Protein AF-A0A0P7UK46-F1 (afdb_monomer_lite)

Secondary structure (DSSP, 8-state):
---TTSTTT------------TTTT---SS-HHHHEEEEEEEEEETTEEEEEEEETT-----

pLDDT: mean 72.1, std 16.32, range [39.47, 92.62]

Sequence (62 aa):
MALAKFSKILRLPTSDKKKAKQYEHVRRDLNPCDLWEIVGELGDGAFGKVYKVGPQNTHLTC

Organism: Scleropages formosus (NCBI:txid113540)

Structure (mmCIF, N/CA/C/O backbone):
data_AF-A0A0P7UK46-F1
#
_entry.id   AF-A0A0P7UK46-F1
#
loop_
_atom_site.group_PDB
_atom_site.id
_atom_site.type_symbol
_atom_site.label_atom_id
_atom_site.label_alt_id
_atom_site.label_comp_id
_atom_site.label_asym_id
_atom_site.label_entity_id
_atom_site.label_seq_id
_atom_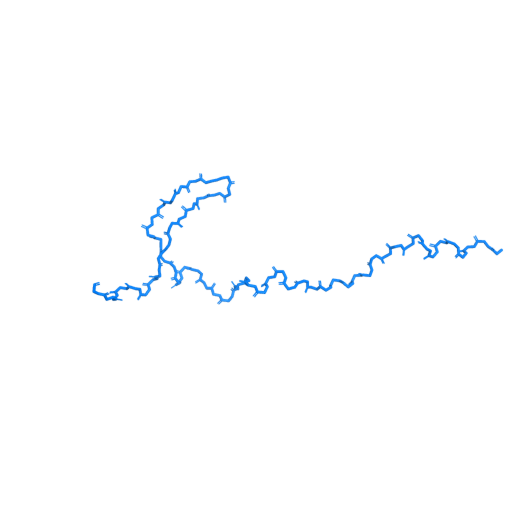site.pdbx_PDB_ins_code
_atom_site.Cartn_x
_atom_site.Cartn_y
_atom_site.Cartn_z
_atom_site.occupancy
_atom_site.B_iso_or_equiv
_atom_site.auth_seq_id
_atom_site.auth_comp_id
_atom_site.auth_asym_id
_atom_site.auth_atom_id
_atom_site.pdbx_PDB_model_num
ATOM 1 N N . MET A 1 1 ? 41.017 -6.853 -46.633 1.00 48.19 1 MET A N 1
ATOM 2 C CA . MET A 1 1 ? 40.844 -7.396 -45.263 1.00 48.19 1 MET A CA 1
ATOM 3 C C . MET A 1 1 ? 40.367 -6.289 -44.317 1.00 48.19 1 MET A C 1
ATOM 5 O O . MET A 1 1 ? 41.166 -5.747 -43.568 1.00 48.19 1 MET A O 1
ATOM 9 N N . ALA A 1 2 ? 39.092 -5.886 -44.378 1.00 55.12 2 ALA A N 1
ATOM 10 C CA . ALA A 1 2 ? 38.620 -4.691 -43.659 1.00 55.12 2 ALA A CA 1
ATOM 11 C C . ALA A 1 2 ? 37.187 -4.810 -43.102 1.00 55.12 2 ALA A C 1
ATOM 13 O O . ALA A 1 2 ? 36.440 -3.842 -43.113 1.00 55.12 2 ALA A O 1
ATOM 14 N N . LEU A 1 3 ? 36.791 -5.987 -42.600 1.00 57.88 3 LEU A N 1
ATOM 15 C CA . LEU A 1 3 ? 35.467 -6.192 -41.975 1.00 57.88 3 LEU A CA 1
ATOM 16 C C . LEU A 1 3 ? 35.532 -6.696 -40.520 1.00 57.88 3 LEU A C 1
ATOM 18 O O . LEU A 1 3 ? 34.505 -6.914 -39.889 1.00 57.88 3 LEU A O 1
ATOM 22 N N . ALA A 1 4 ? 36.727 -6.821 -39.932 1.00 57.44 4 ALA A N 1
ATOM 23 C CA . ALA A 1 4 ? 36.908 -7.381 -38.586 1.00 57.44 4 ALA A CA 1
ATOM 24 C C . ALA A 1 4 ? 36.671 -6.384 -37.428 1.00 57.44 4 ALA A C 1
ATOM 26 O O . ALA A 1 4 ? 36.820 -6.751 -36.266 1.00 57.44 4 ALA A O 1
ATOM 27 N N . LYS A 1 5 ? 36.317 -5.120 -37.713 1.00 56.84 5 LYS A N 1
ATOM 28 C CA . LYS A 1 5 ? 36.125 -4.069 -36.689 1.00 56.84 5 LYS A CA 1
ATOM 29 C C . LYS A 1 5 ? 34.659 -3.764 -36.348 1.00 56.84 5 LYS A C 1
ATOM 31 O O . LYS A 1 5 ? 34.411 -2.975 -35.443 1.00 56.84 5 LYS A O 1
ATOM 36 N N . PHE A 1 6 ? 33.697 -4.415 -37.006 1.00 57.59 6 PHE A N 1
ATOM 37 C CA . PHE A 1 6 ? 32.268 -4.283 -36.681 1.00 57.59 6 PHE A CA 1
ATOM 38 C C . PHE A 1 6 ? 31.803 -5.225 -35.559 1.00 57.59 6 PHE A C 1
ATOM 40 O O . PHE A 1 6 ? 30.785 -4.965 -34.921 1.00 57.59 6 PHE A O 1
ATOM 47 N N . SER A 1 7 ? 32.586 -6.257 -35.229 1.00 56.78 7 SER A N 1
ATOM 48 C CA . SER A 1 7 ? 32.302 -7.185 -34.121 1.00 56.78 7 SER A CA 1
ATOM 49 C C . SER A 1 7 ? 32.338 -6.527 -32.735 1.00 56.78 7 SER A C 1
ATOM 51 O O . SER A 1 7 ? 31.829 -7.096 -31.777 1.00 56.78 7 SER A O 1
ATOM 53 N N . LYS A 1 8 ? 32.905 -5.317 -32.618 1.00 55.53 8 LYS A N 1
ATOM 54 C CA . LYS A 1 8 ? 32.989 -4.551 -31.361 1.00 55.53 8 LYS A CA 1
ATOM 55 C C . LYS A 1 8 ? 31.844 -3.544 -31.172 1.00 55.53 8 LYS A C 1
ATOM 57 O O . LYS A 1 8 ? 31.718 -2.970 -30.095 1.00 55.53 8 LYS A O 1
ATOM 62 N N . ILE A 1 9 ? 31.022 -3.331 -32.206 1.00 60.31 9 ILE A N 1
ATOM 63 C CA . ILE A 1 9 ? 29.877 -2.397 -32.205 1.00 60.31 9 ILE A CA 1
ATOM 64 C C . ILE A 1 9 ? 28.567 -3.127 -31.881 1.00 60.31 9 ILE A C 1
ATOM 66 O O . ILE A 1 9 ? 27.629 -2.517 -31.373 1.00 60.31 9 ILE A O 1
ATOM 70 N N . LEU A 1 10 ? 28.524 -4.450 -32.052 1.00 61.66 10 LEU A N 1
ATOM 71 C CA . LEU A 1 10 ? 27.456 -5.295 -31.526 1.00 61.66 10 LEU A CA 1
ATOM 72 C C . LEU A 1 10 ? 27.655 -5.494 -30.017 1.00 61.66 10 LEU A C 1
ATOM 74 O O . LEU A 1 10 ? 27.914 -6.594 -29.536 1.00 61.66 10 LEU A O 1
ATOM 78 N N . ARG A 1 11 ? 27.515 -4.399 -29.257 1.00 61.75 11 ARG A N 1
ATOM 79 C CA . ARG A 1 11 ? 27.079 -4.435 -27.860 1.00 61.75 11 ARG A CA 1
ATOM 80 C C . ARG A 1 11 ? 25.680 -5.046 -27.844 1.00 61.75 11 ARG A C 1
ATOM 82 O O . ARG A 1 11 ? 24.684 -4.344 -27.732 1.00 61.75 11 ARG A O 1
ATOM 89 N N . LEU A 1 12 ? 25.611 -6.359 -28.004 1.00 57.09 12 LEU A N 1
ATOM 90 C CA . LEU A 1 12 ? 24.517 -7.145 -27.481 1.00 57.09 12 LEU A CA 1
ATOM 91 C C . LEU A 1 12 ? 24.792 -7.194 -25.978 1.00 57.09 12 LEU A C 1
ATOM 93 O O . LEU A 1 12 ? 25.724 -7.898 -25.581 1.00 57.09 12 LEU A O 1
ATOM 97 N N . PRO A 1 13 ? 24.076 -6.436 -25.122 1.00 54.66 13 PRO A N 1
ATOM 98 C CA . PRO A 1 13 ? 23.986 -6.857 -23.740 1.00 54.66 13 PRO A CA 1
ATOM 99 C C . PRO A 1 13 ? 23.419 -8.265 -23.837 1.00 54.66 13 PRO A C 1
ATOM 101 O O . PRO A 1 13 ? 22.300 -8.460 -24.326 1.00 54.66 13 PRO A O 1
ATOM 104 N N . THR A 1 14 ? 24.248 -9.254 -23.506 1.00 53.84 14 THR A N 1
ATOM 105 C CA . THR A 1 14 ? 23.786 -10.619 -23.364 1.00 53.84 14 THR A CA 1
ATOM 106 C C . THR A 1 14 ? 22.518 -10.524 -22.544 1.00 53.84 14 THR A C 1
ATOM 108 O O . THR A 1 14 ? 22.480 -9.927 -21.466 1.00 53.84 14 THR A O 1
ATOM 111 N N . SER A 1 15 ? 21.434 -11.028 -23.124 1.00 53.47 15 SER A N 1
ATOM 112 C CA . SER A 1 15 ? 20.166 -11.192 -22.439 1.00 53.47 15 SER A CA 1
ATOM 113 C C . SER A 1 15 ? 20.305 -12.299 -21.397 1.00 53.47 15 SER A C 1
ATOM 115 O O . SER A 1 15 ? 19.445 -13.160 -21.283 1.00 53.47 15 SER A O 1
ATOM 117 N N . ASP A 1 16 ? 21.337 -12.222 -20.560 1.00 50.31 16 ASP A N 1
ATOM 118 C CA . ASP A 1 16 ? 21.299 -12.672 -19.189 1.00 50.31 16 ASP A CA 1
ATOM 119 C C . ASP A 1 16 ? 20.416 -11.673 -18.450 1.00 50.31 16 ASP A C 1
ATOM 121 O O . ASP A 1 16 ? 20.826 -10.932 -17.555 1.00 50.31 16 ASP A O 1
ATOM 125 N N . LYS A 1 17 ? 19.136 -11.704 -18.831 1.00 51.03 17 LYS A N 1
ATOM 126 C CA . LYS A 1 17 ? 18.020 -11.500 -17.930 1.00 51.03 17 LYS A CA 1
ATOM 127 C C . LYS A 1 17 ? 18.198 -12.568 -16.852 1.00 51.03 17 LYS A C 1
ATOM 129 O O . LYS A 1 17 ? 17.449 -13.540 -16.796 1.00 51.03 17 LYS A O 1
ATOM 134 N N . LYS A 1 18 ? 19.199 -12.380 -15.979 1.00 51.22 18 LYS A N 1
ATOM 135 C CA . LYS A 1 18 ? 19.080 -12.693 -14.569 1.00 51.22 18 LYS A CA 1
ATOM 136 C C . LYS A 1 18 ? 17.738 -12.094 -14.251 1.00 51.22 18 LYS A C 1
ATOM 138 O O . LYS A 1 18 ? 17.601 -10.873 -14.215 1.00 51.22 18 LYS A O 1
ATOM 143 N N . LYS A 1 19 ? 16.727 -12.961 -14.226 1.00 54.47 19 LYS A N 1
ATOM 144 C CA . LYS A 1 19 ? 15.417 -12.657 -13.704 1.00 54.47 19 LYS A CA 1
ATOM 145 C C . LYS A 1 19 ? 15.757 -12.197 -12.313 1.00 54.47 19 LYS A C 1
ATOM 147 O O . LYS A 1 19 ? 16.029 -13.016 -11.437 1.00 54.47 19 LYS A O 1
ATOM 152 N N . ALA A 1 20 ? 15.946 -10.887 -12.178 1.00 53.47 20 ALA A N 1
ATOM 153 C CA . ALA A 1 20 ? 16.172 -10.287 -10.903 1.00 53.47 20 ALA A CA 1
ATOM 154 C C . ALA A 1 20 ? 15.024 -10.853 -10.094 1.00 53.47 20 ALA A C 1
ATOM 156 O O . ALA A 1 20 ? 13.875 -10.890 -10.555 1.00 53.47 20 ALA A O 1
ATOM 157 N N . LYS A 1 21 ? 15.351 -11.372 -8.926 1.00 59.69 21 LYS A N 1
ATOM 158 C CA . LYS A 1 21 ? 14.407 -11.726 -7.879 1.00 59.69 21 LYS A CA 1
ATOM 159 C C . LYS A 1 21 ? 13.628 -10.469 -7.418 1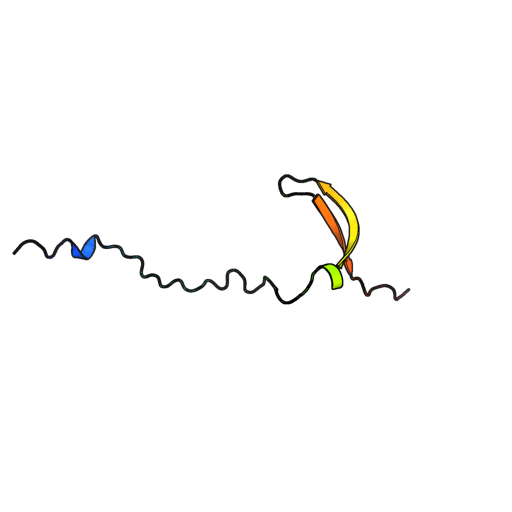.00 59.69 21 LYS A C 1
ATOM 161 O O . LYS A 1 21 ? 13.341 -10.293 -6.248 1.00 59.69 21 LYS A O 1
ATOM 166 N N . GLN A 1 22 ? 13.272 -9.574 -8.347 1.00 60.00 22 GLN A N 1
ATOM 167 C CA . GLN A 1 22 ? 12.566 -8.306 -8.218 1.00 60.00 22 GLN A CA 1
ATOM 168 C C . GLN A 1 22 ? 11.175 -8.483 -7.614 1.00 60.00 22 GLN A C 1
ATOM 170 O O . GLN A 1 22 ? 10.545 -7.501 -7.250 1.00 60.00 22 GLN A O 1
ATOM 175 N N . TYR A 1 23 ? 10.710 -9.724 -7.478 1.00 58.94 23 TYR A N 1
ATOM 176 C CA . TYR A 1 23 ? 9.431 -10.070 -6.881 1.00 58.94 23 TYR A CA 1
ATOM 177 C C . TYR A 1 23 ? 9.553 -11.155 -5.810 1.00 58.94 23 TYR A C 1
ATOM 179 O O . TYR A 1 23 ? 8.563 -11.816 -5.526 1.00 58.94 23 TYR A O 1
ATOM 187 N N . GLU A 1 24 ? 10.736 -11.359 -5.221 1.00 68.62 24 GLU A N 1
ATOM 188 C CA . GLU A 1 24 ? 10.922 -12.378 -4.174 1.00 68.62 24 GLU A CA 1
ATOM 189 C C . GLU A 1 24 ? 10.010 -12.139 -2.964 1.00 68.62 24 GLU A C 1
ATOM 191 O O . GLU A 1 24 ? 9.481 -13.084 -2.392 1.00 68.62 24 GLU A O 1
ATOM 196 N N . HIS A 1 25 ? 9.737 -10.874 -2.641 1.00 78.56 25 HIS A N 1
ATOM 197 C CA . HIS A 1 25 ? 8.846 -10.499 -1.541 1.00 78.56 25 HIS A CA 1
ATOM 198 C C . HIS A 1 25 ? 7.395 -10.244 -1.978 1.00 78.56 25 HIS A C 1
ATOM 200 O O . HIS A 1 25 ? 6.546 -9.953 -1.137 1.00 78.56 25 HIS A O 1
ATOM 206 N N . VAL A 1 26 ? 7.083 -10.344 -3.276 1.00 81.31 26 VAL A N 1
ATOM 207 C CA . VAL A 1 26 ? 5.712 -10.162 -3.770 1.00 81.31 26 VAL A CA 1
ATOM 208 C C . VAL A 1 26 ? 5.026 -11.518 -3.807 1.00 81.31 26 VAL A C 1
ATOM 210 O O . VAL A 1 26 ? 5.175 -12.294 -4.754 1.00 81.31 26 VAL A O 1
ATOM 213 N N . ARG A 1 27 ? 4.267 -11.790 -2.747 1.00 79.94 27 ARG A N 1
ATOM 214 C CA . ARG A 1 27 ? 3.468 -13.008 -2.599 1.00 79.94 27 ARG A CA 1
ATOM 215 C C . ARG A 1 27 ? 2.229 -12.884 -3.491 1.00 79.94 27 ARG A C 1
ATOM 217 O O . ARG A 1 27 ? 1.454 -11.952 -3.316 1.00 79.94 27 ARG A O 1
ATOM 224 N N . ARG A 1 28 ? 2.076 -13.789 -4.465 1.00 81.38 28 ARG A N 1
ATOM 225 C CA . ARG A 1 28 ? 0.921 -13.831 -5.391 1.00 81.38 28 ARG A CA 1
ATOM 226 C C . ARG A 1 28 ? -0.090 -14.921 -5.041 1.00 81.38 28 ARG A C 1
ATOM 228 O O . ARG A 1 28 ? -1.226 -14.846 -5.482 1.00 81.38 28 ARG A O 1
ATOM 235 N N . ASP A 1 29 ? 0.324 -15.896 -4.238 1.00 84.75 29 ASP A N 1
ATOM 236 C CA . ASP A 1 29 ? -0.495 -17.056 -3.862 1.00 84.75 29 ASP A CA 1
ATOM 237 C C . ASP A 1 29 ? -1.431 -16.769 -2.677 1.00 84.75 29 ASP A C 1
ATOM 239 O O . ASP A 1 29 ? -2.160 -17.64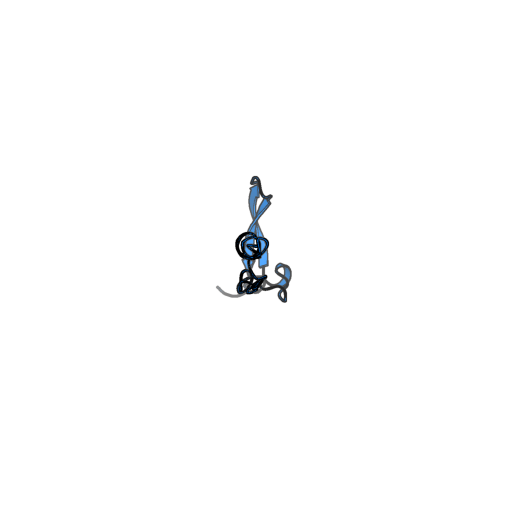7 -2.231 1.00 84.75 29 ASP A O 1
ATOM 243 N N . LEU A 1 30 ? -1.379 -15.552 -2.129 1.00 84.69 30 LEU A N 1
ATOM 244 C CA . LEU A 1 30 ? -2.178 -15.134 -0.985 1.00 84.69 30 LEU A CA 1
ATOM 245 C C . LEU A 1 30 ? -3.184 -14.078 -1.420 1.00 84.69 30 LEU A C 1
ATOM 247 O O . LEU A 1 30 ? -2.813 -13.075 -2.031 1.00 84.69 30 LEU A O 1
ATOM 251 N N . ASN A 1 31 ? -4.441 -14.289 -1.050 1.00 84.06 31 ASN A N 1
ATOM 252 C CA . ASN A 1 31 ? -5.488 -13.304 -1.237 1.00 84.06 31 ASN A CA 1
ATOM 253 C C . ASN A 1 31 ? -5.420 -12.264 -0.101 1.00 84.06 31 ASN A C 1
ATOM 255 O O . ASN A 1 31 ? -5.593 -12.627 1.065 1.00 84.06 31 ASN A O 1
ATOM 259 N N . PRO A 1 32 ? -5.163 -10.977 -0.391 1.00 84.62 32 PRO A N 1
ATOM 260 C CA . PRO A 1 32 ? -5.100 -9.947 0.640 1.00 84.62 32 PRO A CA 1
ATOM 261 C C . PRO A 1 32 ? -6.446 -9.728 1.340 1.00 84.62 32 PRO A C 1
ATOM 263 O O . PRO A 1 32 ? -6.437 -9.357 2.510 1.00 84.62 32 PRO A O 1
ATOM 266 N N . CYS A 1 33 ? -7.575 -9.991 0.671 1.00 84.19 33 CYS A N 1
ATOM 267 C CA . CYS A 1 33 ? -8.901 -9.820 1.262 1.00 84.19 33 CYS A CA 1
ATOM 268 C C . CYS A 1 33 ? -9.153 -10.769 2.434 1.00 84.19 33 CYS A C 1
ATOM 270 O O . CYS A 1 33 ? -9.820 -10.350 3.365 1.00 84.19 33 CYS A O 1
ATOM 272 N N . ASP A 1 34 ? -8.600 -11.987 2.423 1.00 85.62 34 ASP A N 1
ATOM 273 C CA . ASP A 1 34 ? -8.810 -12.988 3.487 1.00 85.62 34 ASP A CA 1
ATOM 274 C C . ASP A 1 34 ? -7.918 -12.739 4.714 1.00 85.62 34 ASP A C 1
ATOM 276 O O . ASP A 1 34 ? -8.180 -13.220 5.812 1.00 85.62 34 ASP A O 1
ATOM 280 N N . LEU A 1 35 ? -6.828 -11.992 4.526 1.00 86.06 35 LEU A N 1
ATOM 281 C CA . LEU A 1 35 ? -5.866 -11.682 5.583 1.00 86.06 35 LEU A CA 1
ATOM 282 C C . LEU A 1 35 ? -6.192 -10.359 6.275 1.00 86.06 35 LEU A C 1
ATOM 284 O O . LEU A 1 35 ? -5.978 -10.220 7.482 1.00 86.06 35 LEU A O 1
ATOM 288 N N . TRP A 1 36 ? -6.690 -9.392 5.506 1.00 88.69 36 TRP A N 1
ATOM 289 C CA . TRP A 1 36 ? -6.817 -8.004 5.914 1.00 88.69 36 TRP A CA 1
ATOM 290 C C . TRP A 1 36 ? -8.255 -7.513 5.755 1.00 88.69 36 TRP A C 1
ATOM 292 O O . TRP A 1 36 ? -8.827 -7.567 4.670 1.00 88.69 36 TRP A O 1
ATOM 302 N N . GLU A 1 37 ? -8.811 -6.970 6.832 1.00 89.88 37 GLU A N 1
ATOM 303 C CA . GLU A 1 37 ? -10.086 -6.259 6.848 1.00 89.88 37 GLU A CA 1
ATOM 304 C C . GLU A 1 37 ? -9.840 -4.747 6.864 1.00 89.88 37 GLU A C 1
ATOM 306 O O . GLU A 1 37 ? -8.902 -4.261 7.501 1.00 89.88 37 GLU A O 1
ATOM 311 N N . ILE A 1 38 ? -10.671 -3.979 6.162 1.00 89.44 38 ILE A N 1
ATOM 312 C CA . ILE A 1 38 ? -10.561 -2.518 6.127 1.00 89.44 38 ILE A CA 1
ATOM 313 C C . ILE A 1 38 ? -11.143 -1.944 7.422 1.00 89.44 38 ILE A C 1
ATOM 315 O O . ILE A 1 38 ? -12.342 -2.022 7.658 1.00 89.44 38 ILE A O 1
ATOM 319 N N . VAL A 1 39 ? -10.294 -1.320 8.240 1.00 89.56 39 VAL A N 1
ATOM 320 C CA . VAL A 1 39 ? -10.680 -0.712 9.527 1.00 89.56 39 VAL A CA 1
ATOM 321 C C . VAL A 1 39 ? -11.045 0.765 9.359 1.00 89.56 39 VAL A C 1
ATOM 323 O O . VAL A 1 39 ? -11.807 1.317 10.148 1.00 89.56 39 VAL A O 1
ATOM 326 N N . GLY A 1 40 ? -10.502 1.435 8.341 1.00 89.44 40 GLY A N 1
ATOM 327 C CA . GLY A 1 40 ? -10.831 2.830 8.065 1.00 89.44 40 GLY A CA 1
ATOM 328 C C . GLY A 1 40 ? -10.088 3.404 6.867 1.00 89.44 40 GLY A C 1
ATOM 329 O O . GLY A 1 40 ? -9.124 2.823 6.370 1.00 89.44 40 GLY A O 1
ATOM 330 N N . GLU A 1 41 ? -10.535 4.563 6.399 1.00 90.88 41 GLU A N 1
ATOM 331 C CA . GLU A 1 41 ? -9.897 5.290 5.305 1.00 90.88 41 GLU A CA 1
ATOM 332 C C . GLU A 1 41 ? -8.820 6.237 5.849 1.00 90.88 41 GLU A C 1
ATOM 334 O O . GLU A 1 41 ? -9.065 6.989 6.791 1.00 90.88 41 GLU A O 1
ATOM 339 N N . LEU A 1 42 ? -7.616 6.181 5.273 1.00 89.62 42 LEU A N 1
ATOM 340 C CA . LEU A 1 42 ? -6.506 7.063 5.639 1.00 89.62 42 LEU A CA 1
ATOM 341 C C . LEU A 1 42 ? -6.458 8.316 4.748 1.00 89.62 42 LEU A C 1
ATOM 343 O O . LEU A 1 42 ? -6.019 9.369 5.204 1.00 89.62 42 LEU A O 1
ATOM 347 N N . GLY A 1 43 ? -6.913 8.203 3.495 1.00 91.25 43 GLY A N 1
ATOM 348 C CA . GLY A 1 43 ? -7.078 9.315 2.554 1.00 91.25 43 GLY A CA 1
ATOM 349 C C . GLY A 1 43 ? -6.867 8.913 1.090 1.00 91.25 43 GLY A C 1
ATOM 350 O O . GLY A 1 43 ? -6.584 7.755 0.792 1.00 91.25 43 GLY A O 1
ATOM 351 N N . ASP A 1 44 ? -6.962 9.882 0.177 1.00 92.31 44 ASP A N 1
ATOM 352 C CA . ASP A 1 44 ? -6.734 9.707 -1.266 1.00 92.31 44 ASP A CA 1
ATOM 353 C C . ASP A 1 44 ? -5.423 10.364 -1.714 1.00 92.31 44 ASP A C 1
ATOM 355 O O . ASP A 1 44 ? -5.226 11.568 -1.548 1.00 92.31 44 ASP A O 1
ATOM 359 N N . GLY A 1 45 ? -4.521 9.574 -2.302 1.00 87.31 45 GLY A N 1
ATOM 360 C CA . GLY A 1 45 ? -3.264 10.050 -2.879 1.00 87.31 45 GLY A CA 1
ATOM 361 C C . GLY A 1 45 ? -3.243 9.978 -4.408 1.00 87.31 45 GLY A C 1
ATOM 362 O O . GLY A 1 45 ? -4.133 9.417 -5.042 1.00 87.31 45 GLY A O 1
ATOM 363 N N . ALA A 1 46 ? -2.160 10.470 -5.020 1.00 90.38 46 ALA A N 1
ATOM 364 C CA . ALA A 1 46 ? -1.943 10.404 -6.474 1.00 90.38 46 ALA A CA 1
ATOM 365 C C . ALA A 1 46 ? -1.920 8.968 -7.044 1.00 90.38 46 ALA A C 1
ATOM 367 O O . ALA A 1 46 ? -2.078 8.773 -8.246 1.00 90.38 46 ALA A O 1
ATOM 368 N N . PHE A 1 47 ? -1.733 7.966 -6.181 1.00 84.56 47 PHE A N 1
ATOM 369 C CA . PHE A 1 47 ? -1.708 6.543 -6.528 1.00 84.56 47 PHE A CA 1
ATOM 370 C C . PHE A 1 47 ? -2.996 5.800 -6.141 1.00 84.56 47 PHE A C 1
ATOM 372 O O . PHE A 1 47 ? -3.056 4.580 -6.272 1.00 84.56 47 PHE A O 1
ATOM 379 N N . GLY A 1 48 ? -4.019 6.524 -5.677 1.00 91.75 48 GLY A N 1
ATOM 380 C CA . GLY A 1 48 ? -5.301 5.975 -5.249 1.00 91.75 48 GLY A CA 1
ATOM 381 C C . GLY A 1 48 ? -5.559 6.116 -3.750 1.00 91.75 48 GLY A C 1
ATOM 382 O O . GLY A 1 48 ? -4.799 6.751 -3.012 1.00 91.75 48 GLY A O 1
ATOM 383 N N . LYS A 1 49 ? -6.671 5.520 -3.322 1.00 92.12 49 LYS A N 1
ATOM 384 C CA . LYS A 1 49 ? -7.162 5.559 -1.947 1.00 92.12 49 LYS A CA 1
ATOM 385 C C . LYS A 1 49 ? -6.356 4.628 -1.050 1.00 92.12 49 LYS A C 1
ATOM 387 O O . LYS A 1 49 ? -6.115 3.470 -1.391 1.00 92.12 49 LYS A O 1
ATOM 392 N N . VAL A 1 50 ? -5.943 5.139 0.101 1.00 92.62 50 VAL A N 1
ATOM 393 C CA . VAL A 1 50 ? -5.177 4.411 1.107 1.00 92.62 50 VAL A CA 1
ATOM 394 C C . VAL A 1 50 ? -6.095 4.073 2.268 1.00 92.62 50 VAL A C 1
ATOM 396 O O . VAL A 1 50 ? -6.734 4.942 2.862 1.00 92.62 50 VAL A O 1
ATOM 399 N N . TYR A 1 51 ? -6.116 2.793 2.615 1.00 91.12 51 TYR A N 1
ATOM 400 C CA . TYR A 1 51 ? -6.927 2.266 3.698 1.00 91.12 51 TYR A CA 1
ATOM 401 C C . TYR A 1 51 ? -6.044 1.756 4.828 1.00 91.12 51 TYR A C 1
ATOM 403 O O . TYR A 1 51 ? -5.006 1.131 4.602 1.00 91.12 51 TYR A O 1
ATOM 411 N N . LYS A 1 52 ? -6.488 1.994 6.060 1.00 90.19 52 LYS A N 1
ATOM 412 C CA . LYS A 1 52 ? -5.990 1.291 7.233 1.00 90.19 52 LYS A CA 1
ATOM 413 C C . LYS A 1 52 ? -6.633 -0.087 7.258 1.00 90.19 52 LYS A C 1
ATOM 415 O O . LYS A 1 52 ? -7.858 -0.196 7.266 1.00 90.19 52 LYS A O 1
ATOM 420 N N . VAL A 1 53 ? -5.805 -1.121 7.312 1.00 91.38 53 VAL A N 1
ATOM 421 C CA . VAL A 1 53 ? -6.264 -2.503 7.426 1.00 91.38 53 VAL A CA 1
ATOM 422 C C . VAL A 1 53 ? -5.873 -3.113 8.766 1.00 91.38 53 VAL A C 1
ATOM 424 O O . VAL A 1 53 ? -4.863 -2.731 9.359 1.00 91.38 53 VAL A O 1
ATOM 427 N N . GLY A 1 54 ? -6.688 -4.046 9.241 1.00 88.12 54 GLY A N 1
ATOM 428 C CA . GLY A 1 54 ? -6.447 -4.873 10.415 1.00 88.12 54 GLY A CA 1
ATOM 429 C C . GLY A 1 54 ? -6.481 -6.359 10.042 1.00 88.12 54 GLY A C 1
ATOM 430 O O . GLY A 1 54 ? -7.039 -6.716 9.007 1.00 88.12 54 GLY A O 1
ATOM 431 N N . PRO A 1 55 ? -5.852 -7.237 10.830 1.00 86.00 55 PRO A N 1
ATOM 432 C CA . PRO A 1 55 ? -5.954 -8.684 10.642 1.00 86.00 55 PRO A CA 1
ATOM 433 C C . PRO A 1 55 ? -7.398 -9.179 10.832 1.00 86.00 55 PRO A C 1
ATOM 435 O O . PRO A 1 55 ? -8.002 -8.918 11.870 1.00 86.00 55 PRO A O 1
ATOM 438 N N . GLN A 1 56 ? -7.923 -9.949 9.870 1.00 76.75 56 GLN A N 1
ATOM 439 C CA . GLN A 1 56 ? -9.296 -10.490 9.926 1.00 76.75 56 GLN A CA 1
ATOM 440 C C . GLN A 1 56 ? -9.562 -11.360 11.172 1.00 76.75 56 GLN A C 1
ATOM 442 O O . GLN A 1 56 ? -10.657 -11.367 11.724 1.00 76.75 56 GLN A O 1
ATOM 447 N N . ASN A 1 57 ? -8.551 -12.095 11.646 1.00 66.50 57 ASN A N 1
ATOM 448 C CA . ASN A 1 57 ? -8.718 -13.112 12.693 1.00 66.50 57 ASN A CA 1
ATOM 449 C C . ASN A 1 57 ? -8.518 -12.595 14.127 1.00 66.50 57 ASN A C 1
ATOM 451 O O . ASN A 1 57 ? -8.417 -13.395 15.055 1.00 66.50 57 ASN A O 1
ATOM 455 N N . THR A 1 58 ? -8.436 -11.282 14.351 1.00 61.56 58 THR A N 1
ATOM 456 C CA . THR A 1 58 ? -8.138 -10.725 15.687 1.00 61.56 58 THR A CA 1
ATOM 457 C C . THR A 1 58 ? -9.397 -10.346 16.466 1.00 61.56 58 THR A 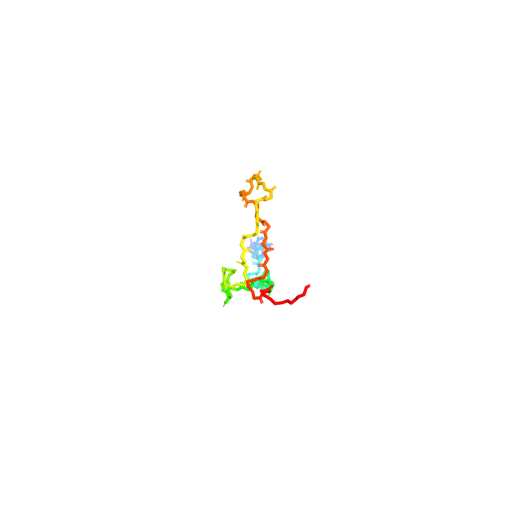C 1
ATOM 459 O O . THR A 1 58 ? -9.401 -9.411 17.257 1.00 61.56 58 THR A O 1
ATOM 462 N N . HIS A 1 59 ? -10.473 -11.120 16.305 1.00 54.88 59 HIS A N 1
ATOM 463 C CA . HIS A 1 59 ? -11.704 -10.950 17.083 1.00 54.88 59 HIS A CA 1
ATOM 464 C C . HIS A 1 59 ? -11.634 -11.544 18.510 1.00 54.88 59 HIS A C 1
ATOM 466 O O . HIS A 1 59 ? -12.658 -11.715 19.169 1.00 54.88 59 HIS A O 1
ATOM 472 N N . LEU A 1 60 ? -10.431 -11.880 18.988 1.00 56.88 60 LEU A N 1
ATOM 473 C CA . LEU A 1 60 ? -10.101 -12.373 20.330 1.00 56.88 60 LEU A CA 1
ATOM 474 C C . LEU A 1 60 ? -8.677 -11.839 20.608 1.00 56.88 60 LEU A C 1
ATOM 476 O O . LEU A 1 60 ? -7.783 -12.060 19.798 1.00 56.88 60 LEU A O 1
ATOM 480 N N . THR A 1 61 ? -8.372 -11.059 21.645 1.00 46.19 61 THR A N 1
ATOM 481 C CA . THR A 1 61 ?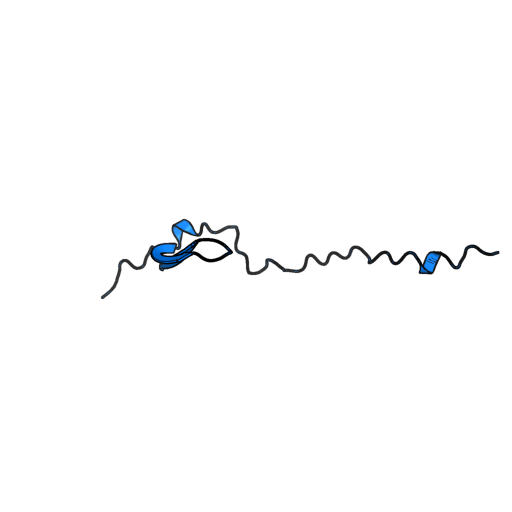 -8.707 -11.238 23.061 1.00 46.19 61 THR A CA 1
ATOM 482 C C . THR A 1 61 ?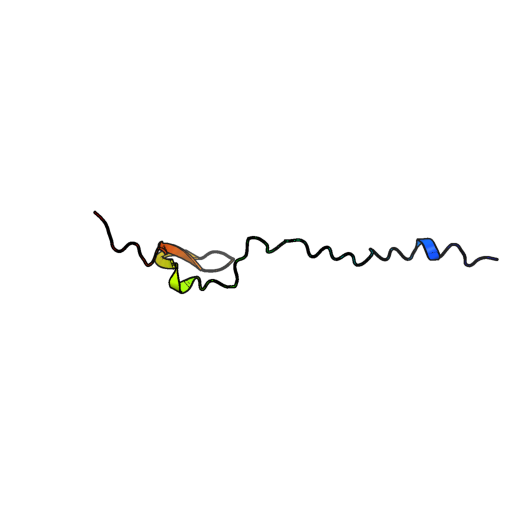 -8.373 -9.944 23.825 1.00 46.19 61 THR A C 1
ATOM 484 O O . THR A 1 61 ? -7.301 -9.389 23.587 1.00 46.19 61 THR A O 1
ATOM 487 N N . CYS A 1 62 ? -9.250 -9.596 24.778 1.00 39.47 62 CYS A N 1
ATOM 488 C CA . CYS A 1 62 ? -9.060 -8.749 25.973 1.00 39.47 62 CYS A CA 1
ATOM 489 C C . CYS A 1 62 ? -8.869 -7.234 25.793 1.00 39.47 62 CYS A C 1
ATOM 491 O O . CYS A 1 62 ? -7.773 -6.798 25.383 1.00 39.47 62 CYS A O 1
#

Foldseek 3Di:
DPDPPCVVVPPPVPPPCPVPVPCVVPDPPDDVPQQWDFPAWPAADPVGTDTDIDGPPPPDDD

Radius of gyration: 25.1 Å; chains: 1; bounding box: 52×28×71 Å

InterPro domains:
  IPR051585 STE20 Subfamily Serine/Threonine Kinases [PTHR46538] (1-58)